Protein AF-A0A955IV56-F1 (afdb_monomer_lite)

Foldseek 3Di:
DDDLLVVLLVVCVVCVVVPHADEEELDADPDPCSQVSLLVVLLSQQLSNHQYYDYDNSLPVDDPVRSVNSVVSSVCSNVDPVSHND

Sequence (86 aa):
GGHPIDLCRYQVANCYMGRAGLINSGGASSGEGDLEDAVQTAVINKRAGGMGLISGRKAFQRPMKDGVSILNAIQDVYLDESVTVA

Secondary structure (DSSP, 8-state):
---HHHHHHHHHHHTTTTTSPPEEE--S--GGGHHHHHHHHHHHHHHHT--EEE-SHHHHTS-HHHHHHHHHHHHHHHH-TTS---

Radius of gyration: 12.93 Å; chains: 1; bounding box: 34×26×30 Å

pLDDT: mean 95.32, std 4.61, range [61.94, 98.62]

Structure (mmCIF, N/CA/C/O backbone):
data_AF-A0A955IV56-F1
#
_entry.id   AF-A0A955IV56-F1
#
loop_
_atom_site.group_PDB
_atom_site.id
_atom_site.type_symbol
_atom_site.label_atom_id
_atom_site.label_alt_id
_atom_site.label_comp_id
_atom_site.label_asym_id
_atom_site.label_entity_id
_atom_site.label_seq_id
_atom_site.pdbx_PDB_ins_code
_atom_site.Cartn_x
_atom_site.Cartn_y
_atom_site.Cartn_z
_atom_site.occupancy
_atom_site.B_iso_or_equiv
_atom_site.auth_seq_id
_atom_site.auth_comp_id
_atom_site.auth_asym_id
_atom_site.auth_atom_id
_atom_site.pdbx_PDB_model_num
ATOM 1 N N . GLY A 1 1 ? 7.103 17.384 -10.130 1.00 61.94 1 GLY A N 1
ATOM 2 C CA . GLY A 1 1 ? 7.418 16.166 -9.355 1.00 61.94 1 GLY A CA 1
ATOM 3 C C . GLY A 1 1 ? 7.105 14.958 -10.212 1.00 61.94 1 GLY A C 1
ATOM 4 O O . GLY A 1 1 ? 6.200 15.067 -11.026 1.00 61.94 1 GLY A O 1
ATOM 5 N N . GLY A 1 2 ? 7.881 13.875 -10.105 1.00 88.75 2 GLY A N 1
ATOM 6 C CA . GLY A 1 2 ? 7.712 12.665 -10.927 1.00 88.75 2 GLY A CA 1
ATOM 7 C C . GLY A 1 2 ? 6.438 11.871 -10.613 1.00 88.75 2 GLY A C 1
ATOM 8 O O . GLY A 1 2 ? 5.723 12.187 -9.662 1.00 88.75 2 GLY A O 1
ATOM 9 N N . HIS A 1 3 ? 6.164 10.833 -11.407 1.00 95.31 3 HIS A N 1
ATOM 10 C CA . HIS A 1 3 ? 5.019 9.951 -11.186 1.00 95.31 3 HIS A CA 1
ATOM 11 C C . HIS A 1 3 ? 5.203 9.144 -9.878 1.00 95.31 3 HIS A C 1
ATOM 13 O O . HIS A 1 3 ? 6.280 8.579 -9.672 1.00 95.31 3 HIS A O 1
ATOM 19 N N . PRO A 1 4 ? 4.195 9.039 -8.988 1.00 95.88 4 PRO A N 1
ATOM 20 C CA . PRO A 1 4 ? 4.357 8.410 -7.670 1.00 95.88 4 PRO A CA 1
ATOM 21 C C . PRO A 1 4 ? 4.868 6.964 -7.702 1.00 95.88 4 PRO A C 1
ATOM 23 O O . PRO A 1 4 ? 5.657 6.572 -6.846 1.00 95.88 4 PRO A O 1
ATOM 26 N N . ILE A 1 5 ? 4.460 6.182 -8.709 1.00 97.25 5 ILE A N 1
ATOM 27 C CA . ILE A 1 5 ? 4.939 4.802 -8.898 1.00 97.25 5 ILE A CA 1
ATOM 28 C C . ILE A 1 5 ? 6.448 4.785 -9.174 1.00 97.25 5 ILE A C 1
ATOM 30 O O . ILE A 1 5 ? 7.167 3.994 -8.570 1.00 97.25 5 ILE A O 1
ATOM 34 N N . ASP A 1 6 ? 6.947 5.689 -10.019 1.00 96.75 6 ASP A N 1
ATOM 35 C CA . ASP A 1 6 ? 8.376 5.758 -10.348 1.00 96.75 6 ASP A CA 1
ATOM 36 C C . ASP A 1 6 ? 9.200 6.206 -9.144 1.00 96.75 6 ASP A C 1
ATOM 38 O O . ASP A 1 6 ? 10.277 5.673 -8.884 1.00 96.75 6 ASP A O 1
ATOM 42 N N . LEU A 1 7 ? 8.662 7.135 -8.351 1.00 95.94 7 LEU A N 1
ATOM 43 C CA . LEU A 1 7 ? 9.294 7.550 -7.102 1.00 95.94 7 LEU A CA 1
ATOM 44 C C . LEU A 1 7 ? 9.360 6.397 -6.088 1.00 95.94 7 LEU A C 1
ATOM 46 O O . LEU A 1 7 ? 10.386 6.209 -5.436 1.00 95.94 7 LEU A O 1
ATOM 50 N N . CYS A 1 8 ? 8.297 5.597 -5.978 1.00 96.62 8 CYS A N 1
ATOM 51 C CA . CYS A 1 8 ? 8.257 4.434 -5.093 1.00 96.62 8 CYS A CA 1
ATOM 52 C C . CYS A 1 8 ? 9.194 3.305 -5.568 1.00 96.62 8 CYS A C 1
ATOM 54 O O . CYS A 1 8 ? 9.837 2.648 -4.750 1.00 96.62 8 CYS A O 1
ATOM 56 N N . ARG A 1 9 ? 9.381 3.129 -6.884 1.00 96.31 9 ARG A N 1
ATOM 57 C CA . ARG A 1 9 ? 10.336 2.151 -7.443 1.00 96.31 9 ARG A CA 1
ATOM 58 C C . ARG A 1 9 ? 11.773 2.378 -6.993 1.00 96.31 9 ARG A C 1
ATOM 60 O O . ARG A 1 9 ? 12.507 1.408 -6.822 1.00 96.31 9 ARG A O 1
ATOM 67 N N . TYR A 1 10 ? 12.182 3.622 -6.738 1.00 96.38 10 TYR A N 1
ATOM 68 C CA . TYR A 1 10 ? 13.505 3.870 -6.162 1.00 96.38 10 TYR A CA 1
ATOM 69 C C . TYR A 1 10 ? 13.669 3.226 -4.780 1.00 96.38 10 TYR A C 1
ATOM 71 O O . TYR A 1 10 ? 14.770 2.814 -4.426 1.00 96.38 10 TYR A O 1
ATOM 79 N N . GLN A 1 11 ? 12.596 3.065 -4.003 1.00 96.69 11 GLN A N 1
ATOM 80 C CA . GLN A 1 11 ? 12.648 2.329 -2.737 1.00 96.69 11 GLN A CA 1
ATOM 81 C C . GLN A 1 11 ? 12.835 0.828 -2.984 1.00 96.69 11 GLN A C 1
ATOM 83 O O . GLN A 1 11 ? 13.692 0.214 -2.357 1.00 96.69 11 GLN A O 1
ATOM 88 N N . VAL A 1 12 ? 12.122 0.255 -3.962 1.00 97.06 12 VAL A N 1
ATOM 89 C CA . VAL A 1 12 ? 12.299 -1.152 -4.375 1.00 97.06 12 VAL A CA 1
ATOM 90 C C . VAL A 1 12 ? 13.730 -1.416 -4.855 1.00 97.06 12 VAL A C 1
ATOM 92 O O . VAL A 1 12 ? 14.316 -2.446 -4.521 1.00 97.06 12 VAL A O 1
ATOM 95 N N . ALA A 1 13 ? 14.334 -0.471 -5.582 1.00 97.25 13 ALA A N 1
ATOM 96 C CA . ALA A 1 13 ? 15.728 -0.566 -6.014 1.00 97.25 13 ALA A CA 1
ATOM 97 C C . ALA A 1 13 ? 16.699 -0.700 -4.824 1.00 97.25 13 ALA A C 1
ATOM 99 O O . ALA A 1 13 ? 17.624 -1.513 -4.870 1.00 97.25 13 ALA A O 1
ATOM 100 N N . ASN A 1 14 ? 16.434 0.015 -3.724 1.00 97.25 14 ASN A N 1
ATOM 101 C CA . ASN A 1 14 ? 17.206 -0.095 -2.482 1.00 97.25 14 ASN A CA 1
ATOM 102 C C . ASN A 1 14 ? 17.012 -1.442 -1.762 1.00 97.25 14 ASN A C 1
ATOM 104 O O . ASN A 1 14 ? 17.854 -1.836 -0.957 1.00 97.25 14 ASN A O 1
ATOM 108 N N . CYS A 1 15 ? 15.967 -2.202 -2.089 1.00 97.44 15 CYS A N 1
ATOM 109 C CA . CYS A 1 15 ? 15.754 -3.567 -1.608 1.00 97.44 15 CYS A CA 1
ATOM 110 C C . CYS A 1 15 ? 16.460 -4.608 -2.498 1.00 97.44 15 CYS A C 1
ATOM 112 O O . CYS A 1 15 ? 15.873 -5.622 -2.881 1.00 97.44 15 CYS A O 1
ATOM 114 N N . TYR A 1 16 ? 17.727 -4.350 -2.848 1.00 96.94 16 TYR A N 1
ATOM 115 C CA . TYR A 1 16 ? 18.533 -5.178 -3.756 1.00 96.94 16 TYR A CA 1
ATOM 116 C C . TYR A 1 16 ? 17.837 -5.431 -5.097 1.00 96.94 16 TYR A C 1
ATOM 118 O O . TYR A 1 16 ? 17.743 -6.574 -5.551 1.00 96.94 16 TYR A O 1
ATOM 126 N N . MET A 1 17 ? 17.318 -4.369 -5.718 1.00 94.31 17 MET A N 1
ATOM 127 C CA . MET A 1 17 ? 16.536 -4.465 -6.955 1.00 94.31 17 MET A CA 1
ATOM 128 C C . MET A 1 17 ? 15.316 -5.394 -6.815 1.00 94.31 17 MET A C 1
ATOM 130 O O . MET A 1 17 ? 15.025 -6.185 -7.708 1.00 94.31 17 MET A O 1
ATOM 134 N N . GLY A 1 18 ? 14.627 -5.327 -5.671 1.00 94.62 18 GLY A N 1
ATOM 135 C CA . GLY A 1 18 ? 13.434 -6.127 -5.371 1.00 94.62 18 GLY A CA 1
ATOM 136 C C . GLY A 1 18 ? 13.696 -7.568 -4.920 1.00 94.62 18 GLY A C 1
ATOM 137 O O . GLY A 1 18 ? 12.745 -8.321 -4.731 1.00 94.62 18 GLY A O 1
ATOM 138 N N . ARG A 1 19 ? 14.957 -7.981 -4.719 1.00 96.00 19 ARG A N 1
ATOM 139 C CA . ARG A 1 19 ? 15.264 -9.319 -4.171 1.00 96.00 19 ARG A CA 1
ATOM 140 C C . ARG A 1 19 ? 14.854 -9.465 -2.708 1.00 96.00 19 ARG A C 1
ATOM 142 O O . ARG A 1 19 ? 14.552 -10.572 -2.273 1.00 96.00 19 ARG A O 1
ATOM 149 N N . ALA A 1 20 ? 14.864 -8.370 -1.955 1.00 97.56 20 ALA A N 1
ATOM 150 C CA . ALA A 1 20 ? 14.224 -8.302 -0.650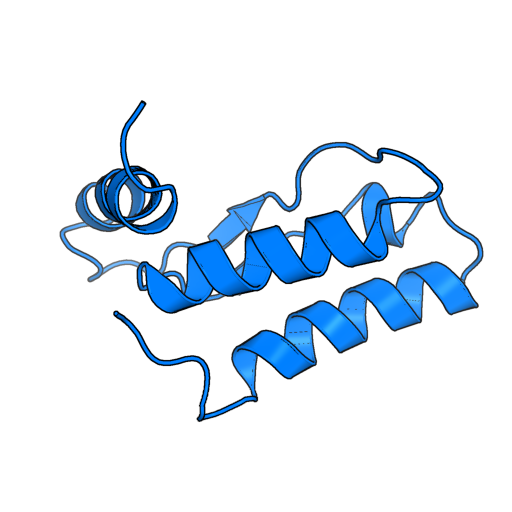 1.00 97.56 20 ALA A CA 1
ATOM 151 C C . ALA A 1 20 ? 12.850 -7.638 -0.809 1.00 97.56 20 ALA A C 1
ATOM 153 O O . ALA A 1 20 ? 12.723 -6.631 -1.503 1.00 97.56 20 ALA A O 1
ATOM 154 N N . GLY A 1 21 ? 11.821 -8.194 -0.170 1.00 96.00 21 GLY A N 1
ATOM 155 C CA . GLY A 1 21 ? 10.473 -7.643 -0.261 1.00 96.00 21 GLY A CA 1
ATOM 156 C C . GLY A 1 21 ? 10.362 -6.275 0.406 1.00 96.00 21 GLY A C 1
ATOM 157 O O . GLY A 1 21 ? 10.702 -6.126 1.579 1.00 96.00 21 GLY A O 1
ATOM 158 N N . LEU A 1 22 ? 9.852 -5.284 -0.329 1.00 97.31 22 LEU A N 1
ATOM 159 C CA . LEU A 1 22 ? 9.528 -3.971 0.226 1.00 97.31 22 LEU A CA 1
ATOM 160 C C . LEU A 1 22 ? 8.126 -3.996 0.845 1.00 97.31 22 LEU A C 1
ATOM 162 O O . LEU A 1 22 ? 7.139 -4.240 0.146 1.00 97.31 22 LEU A O 1
ATOM 166 N N . ILE A 1 23 ? 8.034 -3.671 2.134 1.00 96.44 23 ILE A N 1
ATOM 167 C CA . ILE A 1 23 ? 6.774 -3.350 2.811 1.00 96.44 23 ILE A CA 1
ATOM 168 C C . ILE A 1 23 ? 6.808 -1.891 3.262 1.00 96.44 23 ILE A C 1
ATOM 170 O O . ILE A 1 23 ? 7.736 -1.470 3.949 1.00 96.44 23 ILE A O 1
ATOM 174 N N . ASN A 1 24 ? 5.815 -1.107 2.849 1.00 95.69 24 ASN A N 1
ATOM 175 C CA . ASN A 1 24 ? 5.792 0.334 3.106 1.00 95.69 24 ASN A CA 1
ATOM 176 C C . ASN A 1 24 ? 4.856 0.709 4.254 1.00 95.69 24 ASN A C 1
ATOM 178 O O . ASN A 1 24 ? 3.960 -0.050 4.611 1.00 95.69 24 ASN A O 1
ATOM 182 N N . SER A 1 25 ? 5.038 1.897 4.828 1.00 94.00 25 SER A N 1
ATOM 183 C CA . SER A 1 25 ? 4.107 2.440 5.823 1.00 94.00 25 SER A CA 1
ATOM 184 C C . SER A 1 25 ? 2.897 3.087 5.150 1.00 94.00 25 SER A C 1
ATOM 186 O O . SER A 1 25 ? 3.054 3.866 4.213 1.00 94.00 25 SER A O 1
ATOM 188 N N . GLY A 1 26 ? 1.695 2.830 5.673 1.00 87.00 26 GLY A N 1
ATOM 189 C CA . GLY A 1 26 ? 0.443 3.474 5.255 1.00 87.00 26 GLY A CA 1
ATOM 190 C C . GLY A 1 26 ? 0.290 4.934 5.708 1.00 87.00 26 GLY A C 1
ATOM 191 O O . GLY A 1 26 ? -0.731 5.561 5.426 1.00 87.00 26 GLY A O 1
ATOM 192 N N . GLY A 1 27 ? 1.288 5.486 6.409 1.00 88.62 27 GLY A N 1
ATOM 193 C CA . GLY A 1 27 ? 1.347 6.903 6.772 1.00 88.62 27 GLY A CA 1
ATOM 194 C C . GLY A 1 27 ? 0.627 7.276 8.073 1.00 88.62 27 GLY A C 1
ATOM 195 O O . GLY A 1 27 ? 0.306 6.440 8.922 1.00 88.62 27 GLY A O 1
ATOM 196 N N . ALA A 1 28 ? 0.459 8.581 8.291 1.00 90.69 28 ALA A N 1
ATOM 197 C CA . ALA A 1 28 ? -0.308 9.125 9.412 1.00 90.69 28 ALA A CA 1
ATOM 198 C C . ALA A 1 28 ? -1.816 9.069 9.131 1.00 90.69 28 ALA A C 1
ATOM 200 O O . ALA A 1 28 ? -2.207 8.987 7.973 1.00 90.69 28 ALA A O 1
ATOM 201 N N . SER A 1 29 ? -2.636 9.107 10.185 1.00 89.88 29 SER A N 1
ATOM 202 C CA . SER A 1 29 ? -4.087 9.206 10.023 1.00 89.88 29 SER A CA 1
ATOM 203 C C . SER A 1 29 ? -4.470 10.623 9.590 1.00 89.88 29 SER A C 1
ATOM 205 O O . SER A 1 29 ? -3.997 11.592 10.187 1.00 89.88 29 SER A O 1
ATOM 207 N N . SER A 1 30 ? -5.294 10.722 8.550 1.00 88.56 30 SER A N 1
ATOM 208 C CA . SER A 1 30 ? -5.951 11.939 8.061 1.00 88.56 30 SER A CA 1
ATOM 209 C C . SER A 1 30 ? -7.415 12.027 8.520 1.00 88.56 30 SER A C 1
ATOM 211 O O . SER A 1 30 ? -8.099 13.009 8.235 1.00 88.56 30 SER A O 1
ATOM 213 N N . GLY A 1 31 ? -7.900 11.036 9.275 1.00 88.81 31 GLY A N 1
ATOM 214 C CA . GLY A 1 31 ? -9.266 10.990 9.781 1.00 88.81 31 GLY A CA 1
ATOM 215 C C . GLY A 1 31 ? -10.237 10.476 8.724 1.00 88.81 31 GLY A C 1
ATOM 216 O O . GLY A 1 31 ? -10.280 9.279 8.460 1.00 88.81 31 GLY A O 1
ATOM 217 N N . GLU A 1 32 ? -11.068 11.356 8.165 1.00 89.69 32 GLU A N 1
ATOM 218 C CA . GLU A 1 32 ? -12.103 10.951 7.200 1.00 89.69 32 GLU A CA 1
ATOM 219 C C . GLU A 1 32 ? -11.527 10.377 5.898 1.00 89.69 32 GLU A C 1
ATOM 221 O O . GLU A 1 32 ? -12.124 9.452 5.366 1.00 89.69 32 GLU A O 1
ATOM 226 N N . GLY A 1 33 ? -10.354 10.838 5.445 1.00 92.81 33 GLY A N 1
ATOM 227 C CA . GLY A 1 33 ? -9.705 10.367 4.209 1.00 92.81 33 GLY A CA 1
ATOM 228 C C . GLY A 1 33 ? -8.820 9.123 4.360 1.00 92.81 33 GLY A C 1
ATOM 229 O O . GLY A 1 33 ? -8.063 8.779 3.450 1.00 92.81 33 GLY A O 1
ATOM 230 N N . ASP A 1 34 ? -8.844 8.459 5.521 1.00 94.88 34 ASP A N 1
ATOM 231 C CA . ASP A 1 34 ? -7.906 7.372 5.813 1.00 94.88 34 ASP A CA 1
ATOM 232 C C . ASP A 1 34 ? -8.055 6.178 4.868 1.00 94.88 34 ASP A C 1
ATOM 234 O O . ASP A 1 34 ? -7.050 5.535 4.545 1.00 94.88 34 ASP A O 1
ATOM 238 N N . LEU A 1 35 ? -9.283 5.884 4.432 1.00 95.62 35 LEU A N 1
ATOM 239 C CA . LEU A 1 35 ? -9.578 4.763 3.545 1.00 95.62 35 LEU A CA 1
ATOM 240 C C . LEU A 1 35 ? -9.027 5.019 2.141 1.00 95.62 35 LEU A C 1
ATOM 242 O O . LEU A 1 35 ? -8.279 4.194 1.613 1.00 95.62 35 LEU A O 1
ATOM 246 N N . GLU A 1 36 ? -9.351 6.170 1.561 1.00 96.06 36 GLU A N 1
ATOM 247 C CA . GLU A 1 36 ? -8.915 6.584 0.229 1.00 96.06 36 GLU A CA 1
ATOM 248 C C . GLU A 1 36 ? -7.391 6.657 0.165 1.00 96.06 36 GLU A C 1
ATOM 250 O O . GLU A 1 36 ? -6.770 6.068 -0.723 1.00 96.06 36 GLU A O 1
ATOM 255 N N . ASP A 1 37 ? -6.774 7.297 1.159 1.00 95.94 37 ASP A N 1
ATOM 256 C CA . ASP A 1 37 ? -5.325 7.419 1.231 1.00 95.94 37 ASP A CA 1
ATOM 257 C C . ASP A 1 37 ? -4.646 6.044 1.387 1.00 95.94 37 ASP A C 1
ATOM 259 O O . ASP A 1 37 ? -3.567 5.807 0.832 1.00 95.94 37 ASP A O 1
ATOM 263 N N . ALA A 1 38 ? -5.235 5.130 2.171 1.00 96.62 38 ALA A N 1
ATOM 264 C CA . 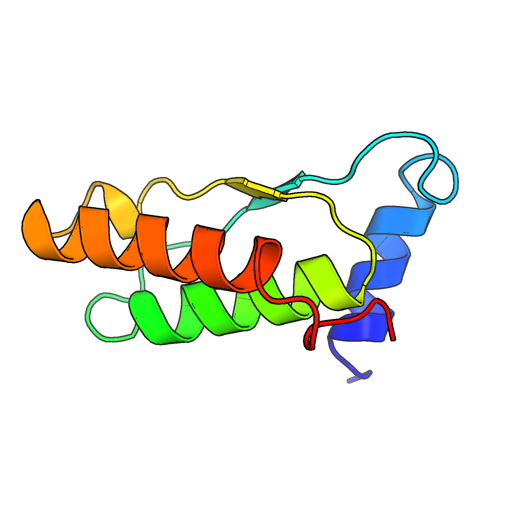ALA A 1 38 ? -4.704 3.780 2.365 1.00 96.62 38 ALA A CA 1
ATOM 265 C C . ALA A 1 38 ? -4.756 2.961 1.069 1.00 96.62 38 ALA A C 1
ATOM 267 O O . ALA A 1 38 ? -3.753 2.341 0.703 1.00 96.62 38 ALA A O 1
ATOM 268 N N . VAL A 1 39 ? -5.882 3.011 0.351 1.00 97.25 39 VAL A N 1
ATOM 269 C CA . VAL A 1 39 ? -6.053 2.351 -0.951 1.00 97.25 39 VAL A CA 1
ATOM 270 C C . VAL A 1 39 ? -5.090 2.941 -1.977 1.00 97.25 39 VAL A C 1
ATOM 272 O O . VAL A 1 39 ? -4.357 2.195 -2.625 1.00 97.25 39 VAL A O 1
ATOM 275 N N . GLN A 1 40 ? -5.006 4.270 -2.083 1.00 97.19 40 GLN A N 1
ATOM 276 C CA . GLN A 1 40 ? -4.082 4.936 -3.003 1.00 97.19 40 GLN A CA 1
ATOM 277 C C . GLN A 1 40 ? -2.627 4.535 -2.723 1.00 97.19 40 GLN A C 1
ATOM 279 O O . GLN A 1 40 ? -1.879 4.210 -3.649 1.00 97.19 40 GLN A O 1
ATOM 284 N N . THR A 1 41 ? -2.226 4.512 -1.450 1.00 97.12 41 THR A N 1
ATOM 285 C CA . THR A 1 41 ? -0.871 4.109 -1.047 1.00 97.12 41 THR A CA 1
ATOM 286 C C . THR A 1 41 ? -0.605 2.641 -1.379 1.00 97.12 41 THR A C 1
ATOM 288 O O . THR A 1 41 ? 0.459 2.319 -1.911 1.00 97.12 41 THR A O 1
ATOM 291 N N . ALA A 1 42 ? -1.566 1.748 -1.119 1.00 98.06 42 ALA A N 1
ATOM 292 C CA . ALA A 1 42 ? -1.457 0.330 -1.456 1.00 98.06 42 ALA A CA 1
ATOM 293 C C . ALA A 1 42 ? -1.307 0.117 -2.970 1.00 98.06 42 ALA A C 1
ATOM 295 O O . ALA A 1 42 ? -0.419 -0.626 -3.389 1.00 98.06 42 ALA A O 1
ATOM 296 N N . VAL A 1 43 ? -2.103 0.820 -3.787 1.00 98.25 43 VAL A N 1
ATOM 297 C CA . VAL A 1 43 ? -2.027 0.750 -5.254 1.00 98.25 43 VAL A CA 1
ATOM 298 C C . VAL A 1 43 ? -0.663 1.231 -5.734 1.00 98.25 43 VAL A C 1
ATOM 300 O O . VAL A 1 43 ? -0.000 0.525 -6.489 1.00 98.25 43 VAL A O 1
ATOM 303 N N . ILE A 1 44 ? -0.194 2.394 -5.273 1.00 97.81 44 ILE A N 1
ATOM 304 C CA . ILE A 1 44 ? 1.123 2.910 -5.669 1.00 97.81 44 ILE A CA 1
ATOM 305 C C . ILE A 1 44 ? 2.232 1.921 -5.284 1.00 97.81 44 ILE A C 1
ATOM 307 O O . ILE A 1 44 ? 3.107 1.645 -6.105 1.00 97.81 44 ILE A O 1
ATOM 311 N N . ASN A 1 45 ? 2.190 1.367 -4.068 1.00 97.88 45 ASN A N 1
ATOM 312 C CA . ASN A 1 45 ? 3.200 0.427 -3.592 1.00 97.88 45 ASN A CA 1
ATOM 313 C C . ASN A 1 45 ? 3.205 -0.877 -4.399 1.00 97.88 45 ASN A C 1
ATOM 315 O O . ASN A 1 45 ? 4.259 -1.272 -4.894 1.00 97.88 45 ASN A O 1
ATOM 319 N N . LYS A 1 46 ? 2.040 -1.509 -4.594 1.00 98.06 46 LYS A N 1
ATOM 320 C CA . LYS A 1 46 ? 1.919 -2.745 -5.380 1.00 98.06 46 LYS A CA 1
ATOM 321 C C . LYS A 1 46 ? 2.389 -2.531 -6.814 1.00 98.06 46 LYS A C 1
ATOM 323 O O . LYS A 1 46 ? 3.226 -3.282 -7.308 1.00 98.06 46 LY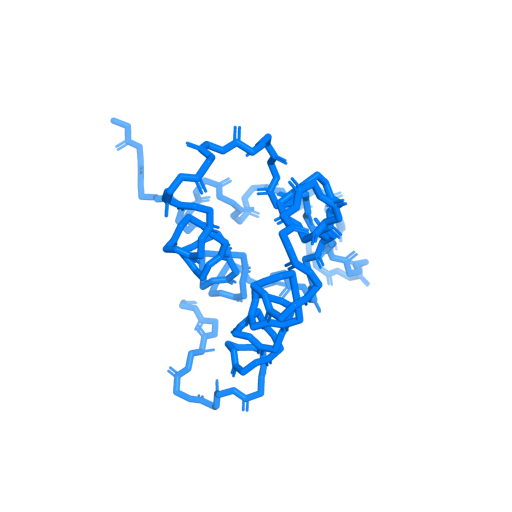S A O 1
ATOM 328 N N . ARG A 1 47 ? 1.918 -1.462 -7.466 1.00 98.12 47 ARG A N 1
ATOM 329 C CA . ARG A 1 47 ? 2.292 -1.165 -8.856 1.00 98.12 47 ARG A CA 1
ATOM 330 C C . ARG A 1 47 ? 3.777 -0.835 -9.021 1.00 98.12 47 ARG A C 1
ATOM 332 O O . ARG A 1 47 ? 4.322 -1.042 -10.102 1.00 98.12 47 ARG A O 1
ATOM 339 N N . ALA A 1 48 ? 4.437 -0.347 -7.972 1.00 97.69 48 ALA A N 1
ATOM 340 C CA . ALA A 1 48 ? 5.882 -0.128 -7.959 1.00 97.69 48 ALA A CA 1
ATOM 341 C C . ALA A 1 48 ? 6.701 -1.416 -7.742 1.00 97.69 48 ALA A C 1
ATOM 343 O O . ALA A 1 48 ? 7.913 -1.388 -7.946 1.00 97.69 48 ALA A O 1
ATOM 344 N N . GLY A 1 49 ? 6.069 -2.530 -7.354 1.00 97.50 49 GLY A N 1
ATOM 345 C CA . GLY A 1 49 ? 6.727 -3.803 -7.034 1.00 97.50 49 GLY A CA 1
ATOM 346 C C . GLY A 1 49 ? 6.877 -4.088 -5.533 1.00 97.50 49 GLY A C 1
ATOM 347 O O . GLY A 1 49 ? 7.585 -5.018 -5.155 1.00 97.50 49 GLY A O 1
ATOM 348 N N . GLY A 1 50 ? 6.239 -3.300 -4.664 1.00 97.38 50 GLY A N 1
ATOM 349 C CA . GLY A 1 50 ? 6.160 -3.580 -3.232 1.00 97.38 50 GLY A CA 1
ATOM 350 C C . GLY A 1 50 ? 5.224 -4.752 -2.916 1.00 97.38 50 GLY A C 1
ATOM 351 O O . GLY A 1 50 ? 4.263 -5.015 -3.636 1.00 97.38 50 GLY A O 1
ATOM 352 N N . MET A 1 51 ? 5.498 -5.453 -1.816 1.00 96.62 51 MET A N 1
ATOM 353 C CA . MET A 1 51 ? 4.853 -6.728 -1.462 1.00 96.62 51 MET A CA 1
ATOM 354 C C . MET A 1 51 ? 3.829 -6.617 -0.327 1.00 96.62 51 MET A C 1
ATOM 356 O O . MET A 1 51 ? 3.166 -7.596 0.002 1.00 96.62 51 MET A O 1
ATOM 360 N N . GLY A 1 52 ? 3.704 -5.449 0.301 1.00 95.94 52 GLY A N 1
ATOM 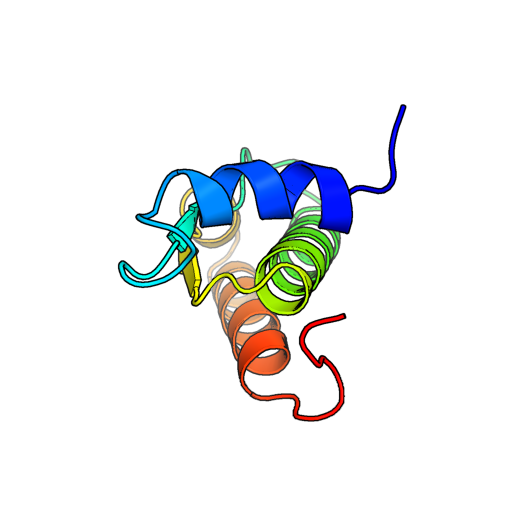361 C CA . GLY A 1 52 ? 2.765 -5.252 1.399 1.00 95.94 52 GLY A CA 1
ATOM 362 C C . GLY A 1 52 ? 2.764 -3.832 1.947 1.00 95.94 52 GLY A C 1
ATOM 363 O O . GLY A 1 52 ? 3.647 -3.022 1.649 1.00 95.94 52 GLY A O 1
ATOM 364 N N . LEU A 1 53 ? 1.757 -3.534 2.766 1.00 97.00 53 LEU A N 1
ATOM 365 C CA . LEU A 1 53 ? 1.601 -2.248 3.436 1.00 97.00 53 LEU A CA 1
ATOM 366 C C . LEU A 1 53 ? 1.357 -2.457 4.935 1.00 97.00 53 LEU A C 1
ATOM 368 O O . LEU A 1 53 ? 0.512 -3.253 5.335 1.00 97.00 53 LEU A O 1
ATOM 372 N N . ILE A 1 54 ? 2.081 -1.712 5.762 1.00 96.44 54 ILE A N 1
ATOM 373 C CA . ILE A 1 54 ? 1.919 -1.667 7.212 1.00 96.44 54 ILE A CA 1
ATOM 374 C C . ILE A 1 54 ? 0.899 -0.574 7.538 1.00 96.44 54 ILE A C 1
ATOM 376 O O . ILE A 1 54 ? 1.165 0.608 7.315 1.00 96.44 54 ILE A O 1
ATOM 380 N N . SER A 1 55 ? -0.248 -0.946 8.108 1.00 95.25 55 SER A N 1
ATOM 381 C CA . SER A 1 55 ? -1.270 0.005 8.560 1.00 95.25 55 SER A CA 1
ATOM 382 C C . SER A 1 55 ? -1.423 -0.042 10.078 1.00 95.25 55 SER A C 1
ATOM 384 O O . SER A 1 55 ? -1.816 -1.055 10.648 1.00 95.25 55 SER A O 1
ATOM 386 N N . GLY A 1 56 ? -1.067 1.066 10.732 1.00 94.94 56 GLY A N 1
ATOM 387 C CA . GLY A 1 56 ? -1.164 1.243 12.180 1.00 94.94 56 GLY A CA 1
ATOM 388 C C . GLY A 1 56 ? -2.255 2.249 12.532 1.00 94.94 56 GLY A C 1
ATOM 389 O O . GLY A 1 56 ? -3.425 1.905 12.646 1.00 94.94 56 GLY A O 1
ATOM 390 N N . ARG A 1 57 ? -1.874 3.525 12.667 1.00 93.50 57 ARG A N 1
ATOM 391 C CA . ARG A 1 57 ? -2.776 4.607 13.101 1.00 93.50 57 ARG A CA 1
ATOM 392 C C . ARG A 1 57 ? -4.093 4.661 12.318 1.00 93.50 57 ARG A C 1
ATOM 394 O O . ARG A 1 57 ? -5.139 4.717 12.946 1.00 93.50 57 ARG A O 1
ATOM 401 N N . LYS A 1 58 ? -4.043 4.550 10.986 1.00 92.69 58 LYS A N 1
ATOM 402 C CA . LYS A 1 58 ? -5.236 4.555 10.122 1.00 92.69 58 LYS A CA 1
ATOM 403 C C . LYS A 1 58 ? -6.248 3.466 10.474 1.00 92.69 58 LYS A C 1
ATOM 405 O O . LYS A 1 58 ? -7.440 3.725 10.495 1.00 92.69 58 LYS A O 1
ATOM 410 N N . ALA A 1 59 ? -5.780 2.258 10.782 1.00 94.75 59 ALA A N 1
ATOM 411 C CA . ALA A 1 59 ? -6.658 1.148 11.136 1.00 94.75 59 ALA A CA 1
ATOM 412 C C . ALA A 1 59 ? -7.071 1.178 12.618 1.00 94.75 59 ALA A C 1
ATOM 414 O O . ALA A 1 59 ? -8.224 0.926 12.949 1.00 94.75 59 ALA A O 1
ATOM 415 N N . PHE A 1 60 ? -6.145 1.495 13.526 1.00 95.06 60 PHE A N 1
ATOM 416 C CA . PHE A 1 60 ? -6.346 1.295 14.967 1.00 95.06 60 PHE A CA 1
ATOM 417 C C . PHE A 1 60 ? -6.806 2.545 15.740 1.00 95.06 60 PHE A C 1
ATOM 419 O O . PHE A 1 60 ? -7.134 2.427 16.917 1.00 95.06 60 PHE A O 1
ATOM 426 N N . GLN A 1 61 ? -6.845 3.733 15.123 1.00 93.94 61 GLN A N 1
ATOM 427 C CA . GLN A 1 61 ? -7.387 4.966 15.735 1.00 93.94 61 GLN A CA 1
ATOM 428 C C . GLN A 1 61 ? -8.807 5.310 15.252 1.00 93.94 61 GLN A C 1
ATOM 430 O O . GLN A 1 61 ? -9.307 6.402 15.515 1.00 93.94 61 GLN A O 1
ATOM 435 N N . ARG A 1 62 ? -9.464 4.387 14.545 1.00 90.94 62 ARG A N 1
ATOM 436 C CA . ARG A 1 62 ? -10.840 4.517 14.049 1.00 90.94 62 ARG A CA 1
ATOM 437 C C . ARG A 1 62 ? -11.769 3.565 14.813 1.00 90.94 62 ARG A C 1
ATOM 439 O O . ARG A 1 62 ? -11.283 2.621 15.443 1.00 90.94 62 ARG A O 1
ATOM 446 N N . PRO A 1 63 ? -13.099 3.770 14.771 1.00 95.50 63 PRO A N 1
ATOM 447 C CA . PRO A 1 63 ? -14.045 2.753 15.217 1.00 95.50 63 PRO A CA 1
ATOM 448 C C . PRO A 1 63 ? -13.718 1.396 14.587 1.00 95.50 63 PRO A C 1
ATOM 450 O O . PRO A 1 63 ? -13.332 1.325 13.424 1.00 95.50 63 PRO A O 1
ATOM 453 N N . MET A 1 64 ? -13.881 0.307 15.341 1.00 96.81 64 MET A N 1
ATOM 454 C CA . MET A 1 64 ? -13.381 -1.015 14.935 1.00 96.81 64 MET A CA 1
ATOM 455 C C . MET A 1 64 ? -13.854 -1.451 13.541 1.00 96.81 64 MET A C 1
ATOM 457 O O . MET A 1 64 ? -13.071 -2.000 12.772 1.00 96.81 64 MET A O 1
ATOM 461 N N . LYS A 1 65 ? -15.115 -1.167 13.194 1.00 97.19 65 LYS A N 1
ATOM 462 C CA . LYS A 1 65 ? -15.674 -1.471 11.870 1.00 97.19 65 LYS A CA 1
ATOM 463 C C . LYS A 1 65 ? -14.928 -0.746 10.742 1.00 97.19 65 LYS A C 1
ATOM 465 O O . LYS A 1 65 ? -14.658 -1.357 9.713 1.00 97.19 65 LYS A O 1
ATOM 470 N N . ASP A 1 66 ? -14.570 0.514 10.961 1.00 95.69 66 ASP A N 1
ATOM 471 C CA . ASP A 1 66 ? -13.859 1.346 9.987 1.00 95.69 66 ASP A CA 1
ATOM 472 C C . ASP A 1 66 ? -12.386 0.928 9.892 1.00 95.69 66 ASP A C 1
ATOM 474 O O . ASP A 1 66 ? -11.808 0.859 8.813 1.00 95.69 66 ASP A O 1
ATOM 478 N N . GLY A 1 67 ? -11.774 0.570 11.023 1.00 96.44 67 GLY A N 1
ATOM 479 C CA . GLY A 1 67 ? -10.424 0.013 11.037 1.00 96.44 67 GLY A CA 1
ATOM 480 C C . GLY A 1 67 ? -10.311 -1.281 10.230 1.00 96.44 67 GLY A C 1
ATOM 481 O O . GLY A 1 67 ? -9.387 -1.450 9.432 1.00 96.44 67 GLY A O 1
ATOM 482 N N . VAL A 1 68 ? -11.284 -2.183 10.399 1.00 97.94 68 VAL A N 1
ATOM 483 C CA . VAL A 1 68 ? -11.367 -3.439 9.639 1.00 97.94 68 VAL A CA 1
ATOM 484 C C . VAL A 1 68 ? -11.579 -3.173 8.150 1.00 97.94 68 VAL A C 1
ATOM 486 O O . VAL A 1 68 ? -10.920 -3.816 7.335 1.00 97.94 68 VAL A O 1
ATOM 489 N N . SER A 1 69 ? -12.444 -2.224 7.772 1.00 97.88 69 SER A N 1
ATOM 490 C CA . SER A 1 69 ? -12.665 -1.915 6.353 1.00 97.88 69 SER A CA 1
ATOM 491 C C . SER A 1 69 ? -11.406 -1.368 5.678 1.00 97.88 69 SER A C 1
ATOM 493 O O . SER A 1 69 ? -11.116 -1.767 4.553 1.00 97.88 69 SER A O 1
ATOM 495 N N . ILE A 1 70 ? -10.606 -0.551 6.374 1.00 97.38 70 ILE A N 1
ATOM 496 C CA . ILE A 1 70 ? -9.308 -0.072 5.873 1.00 97.38 70 ILE A CA 1
ATOM 497 C C . ILE A 1 70 ? -8.344 -1.239 5.627 1.00 97.38 70 ILE A C 1
ATOM 499 O O . ILE A 1 70 ? -7.697 -1.295 4.581 1.00 97.38 70 ILE A O 1
ATOM 503 N N . LEU A 1 71 ? -8.231 -2.178 6.573 1.00 97.81 71 LEU A N 1
ATOM 504 C CA . LEU A 1 71 ? -7.341 -3.333 6.423 1.00 97.81 71 LEU A CA 1
ATOM 505 C C . LEU A 1 71 ? -7.775 -4.244 5.270 1.00 97.81 71 LEU A C 1
ATOM 507 O O . LEU A 1 71 ? -6.927 -4.642 4.472 1.00 97.81 71 LEU A O 1
ATOM 511 N N . ASN A 1 72 ? -9.074 -4.526 5.156 1.00 98.56 72 ASN A N 1
ATOM 512 C CA . ASN A 1 72 ? -9.613 -5.337 4.066 1.00 98.56 72 ASN A CA 1
ATOM 513 C C . ASN A 1 72 ? -9.402 -4.6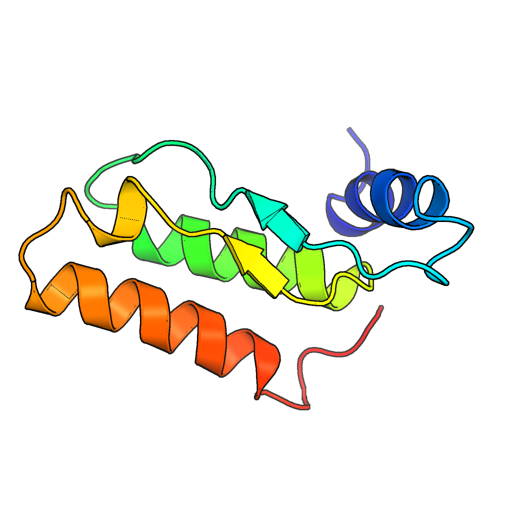54 2.711 1.00 98.56 72 ASN A C 1
ATOM 515 O O . ASN A 1 72 ? -8.911 -5.293 1.793 1.00 98.56 72 ASN A O 1
ATOM 519 N N . ALA A 1 73 ? -9.644 -3.345 2.601 1.00 98.31 73 ALA A N 1
ATOM 520 C CA . ALA A 1 73 ? -9.437 -2.618 1.349 1.00 98.31 73 ALA A CA 1
ATOM 521 C C . ALA A 1 73 ? -7.968 -2.642 0.886 1.00 98.31 73 ALA A C 1
ATOM 523 O O . ALA A 1 73 ? -7.688 -2.771 -0.304 1.00 98.31 73 ALA A O 1
ATOM 524 N N . ILE A 1 74 ? -7.006 -2.564 1.815 1.00 98.12 74 ILE A N 1
ATOM 525 C CA . ILE A 1 74 ? -5.585 -2.759 1.488 1.00 98.12 74 ILE A CA 1
ATOM 526 C C . ILE A 1 74 ? -5.351 -4.183 0.966 1.00 98.12 74 ILE A C 1
ATOM 528 O O . ILE A 1 74 ? -4.649 -4.355 -0.028 1.00 98.12 74 ILE A O 1
ATOM 532 N N . GLN A 1 75 ? -5.909 -5.201 1.627 1.00 98.38 75 GLN A N 1
ATOM 533 C CA . GLN A 1 75 ? -5.769 -6.600 1.208 1.00 98.38 75 GLN A CA 1
ATOM 534 C C . GLN A 1 75 ? -6.371 -6.834 -0.181 1.00 98.38 75 GLN A C 1
ATOM 536 O O . GLN A 1 75 ? -5.709 -7.448 -1.016 1.00 98.38 75 GLN A O 1
ATOM 541 N N . ASP A 1 76 ? -7.551 -6.275 -0.453 1.00 98.62 76 ASP A N 1
ATOM 542 C CA . ASP A 1 76 ? -8.227 -6.348 -1.749 1.00 98.62 76 ASP A CA 1
ATOM 543 C C . ASP A 1 76 ? -7.333 -5.801 -2.866 1.00 98.62 76 ASP A C 1
ATOM 545 O O . ASP A 1 76 ? -7.192 -6.442 -3.902 1.00 98.62 76 ASP A O 1
ATOM 549 N N . VAL A 1 77 ? -6.615 -4.693 -2.637 1.00 98.44 77 VAL A N 1
ATOM 550 C CA . VAL A 1 77 ? -5.635 -4.177 -3.611 1.00 98.44 77 VAL A CA 1
ATOM 551 C C . VAL A 1 77 ? -4.529 -5.194 -3.906 1.00 98.44 77 VAL A C 1
ATOM 553 O O . VAL A 1 77 ? -4.122 -5.329 -5.060 1.00 98.44 77 VAL A O 1
ATOM 556 N N . TYR A 1 78 ? -4.011 -5.912 -2.905 1.00 97.81 78 TYR A N 1
ATOM 557 C CA . TYR A 1 78 ? -2.977 -6.935 -3.125 1.00 97.81 78 TYR A CA 1
ATOM 558 C C . TYR A 1 78 ? -3.522 -8.208 -3.776 1.00 97.81 78 TYR A C 1
ATOM 560 O O . TYR A 1 78 ? -2.802 -8.810 -4.575 1.00 97.81 78 TYR A O 1
ATOM 568 N N . LEU A 1 79 ? -4.783 -8.558 -3.525 1.00 98.19 79 LEU A N 1
ATOM 569 C CA . LEU A 1 79 ? -5.467 -9.698 -4.140 1.00 98.19 79 LEU A CA 1
ATOM 570 C C . LEU A 1 79 ? -5.975 -9.408 -5.564 1.00 98.19 79 LEU A C 1
ATOM 572 O O . LEU A 1 79 ? -6.105 -10.340 -6.349 1.00 98.19 79 LEU A O 1
ATOM 576 N N . ASP A 1 80 ? -6.216 -8.145 -5.923 1.00 98.38 80 ASP A N 1
ATOM 577 C CA . ASP A 1 80 ? -6.725 -7.755 -7.243 1.00 98.38 80 ASP A CA 1
ATOM 578 C C . ASP A 1 80 ? -5.663 -7.922 -8.343 1.00 98.38 80 ASP A C 1
ATOM 580 O O . ASP A 1 80 ? -4.687 -7.166 -8.432 1.00 98.38 80 ASP A O 1
ATOM 584 N N . GLU A 1 81 ? -5.857 -8.911 -9.211 1.00 97.69 81 GLU A N 1
ATOM 585 C CA . GLU A 1 81 ? -4.959 -9.232 -10.325 1.00 97.69 81 GLU A CA 1
ATOM 586 C C . GLU A 1 81 ? -4.863 -8.112 -11.376 1.00 97.69 81 GLU A C 1
ATOM 588 O O . GLU A 1 81 ? -3.864 -8.030 -12.093 1.00 97.69 81 GLU A O 1
ATOM 593 N N . SER A 1 82 ? -5.851 -7.211 -11.447 1.00 97.75 82 SER A N 1
ATOM 594 C CA . SER A 1 82 ? -5.830 -6.068 -12.369 1.00 97.75 82 SER A CA 1
ATOM 595 C C . SER A 1 82 ? -4.843 -4.974 -11.943 1.00 97.75 82 SER A C 1
ATOM 597 O O . SER A 1 82 ? -4.368 -4.196 -12.776 1.00 97.75 82 SER A O 1
ATOM 599 N N . VAL A 1 83 ? -4.464 -4.932 -10.660 1.00 97.94 83 VAL A N 1
ATOM 600 C CA . VAL A 1 83 ? -3.432 -4.022 -10.149 1.00 97.94 83 VAL A CA 1
ATOM 601 C C . VAL A 1 83 ? -2.058 -4.655 -10.372 1.00 97.94 83 VAL A C 1
ATOM 603 O O . VAL A 1 83 ? -1.441 -5.205 -9.458 1.00 97.94 83 VAL A O 1
ATOM 606 N N . THR A 1 84 ? -1.572 -4.589 -11.609 1.00 96.75 84 THR A N 1
ATOM 607 C CA . THR A 1 84 ? -0.272 -5.156 -11.989 1.00 96.75 84 THR A CA 1
ATOM 608 C C . THR A 1 84 ? 0.889 -4.243 -11.599 1.00 96.75 84 THR A C 1
ATOM 610 O O . THR A 1 84 ? 0.744 -3.022 -11.473 1.00 96.75 84 THR A O 1
ATOM 613 N N . VAL A 1 85 ? 2.088 -4.820 -11.488 1.00 94.50 85 VAL A N 1
ATOM 614 C CA .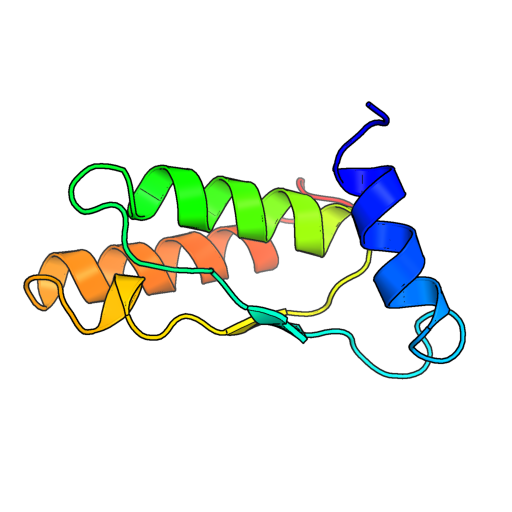 VAL A 1 85 ? 3.323 -4.027 -11.564 1.00 94.50 85 VAL A CA 1
ATOM 615 C C . VAL A 1 85 ? 3.311 -3.283 -12.904 1.00 94.50 85 VAL A C 1
ATOM 617 O O . VAL A 1 85 ? 2.982 -3.874 -13.936 1.00 94.50 85 VAL A O 1
ATOM 620 N N . ALA A 1 86 ? 3.532 -1.968 -12.855 1.00 85.56 86 ALA A N 1
ATOM 621 C CA . ALA A 1 86 ? 3.492 -1.104 -14.036 1.00 85.56 86 ALA A CA 1
ATOM 622 C C . ALA A 1 86 ? 4.797 -1.173 -14.845 1.00 85.56 86 ALA A C 1
ATOM 624 O O . ALA A 1 86 ? 5.715 -1.924 -14.441 1.00 85.56 86 ALA A O 1
#